Protein AF-C6LK19-F1 (afdb_monomer)

Structure (mmCIF, N/CA/C/O backbone):
data_AF-C6LK19-F1
#
_entry.id   AF-C6LK19-F1
#
loop_
_atom_site.group_PDB
_atom_site.id
_atom_site.type_symbol
_atom_site.label_atom_id
_atom_site.label_alt_id
_atom_site.label_comp_id
_atom_site.label_asym_id
_atom_site.label_entity_id
_atom_site.label_seq_id
_atom_site.pdbx_PDB_ins_code
_atom_site.Cartn_x
_atom_site.Cartn_y
_atom_site.Cartn_z
_atom_site.occupancy
_atom_site.B_iso_or_equiv
_atom_site.auth_seq_id
_atom_site.auth_comp_id
_atom_site.auth_asym_id
_atom_site.auth_atom_id
_atom_site.pdbx_PDB_model_num
ATOM 1 N N . MET A 1 1 ? 40.496 -0.569 -56.762 1.00 64.69 1 MET A N 1
ATOM 2 C CA . MET A 1 1 ? 39.045 -0.835 -56.583 1.00 64.69 1 MET A CA 1
ATOM 3 C C . MET A 1 1 ? 38.709 -1.714 -55.376 1.00 64.69 1 MET A C 1
ATOM 5 O O . MET A 1 1 ? 37.840 -1.331 -54.603 1.00 64.69 1 MET A O 1
ATOM 9 N N . LEU A 1 2 ? 39.386 -2.851 -55.163 1.00 70.31 2 LEU A N 1
ATOM 10 C CA . LEU A 1 2 ? 39.012 -3.836 -54.130 1.00 70.31 2 LEU A CA 1
ATOM 11 C C . LEU A 1 2 ? 38.970 -3.283 -52.685 1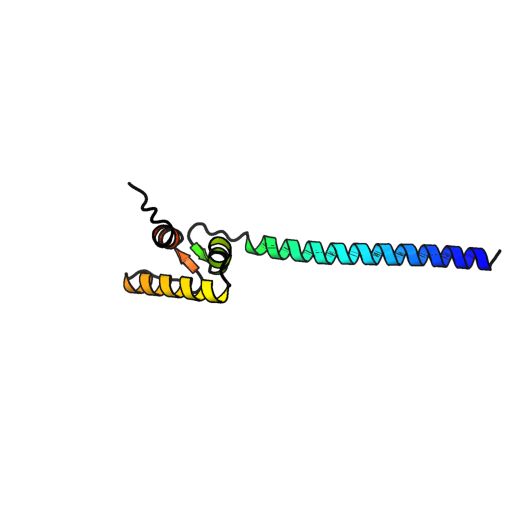.00 70.31 2 LEU A C 1
ATOM 13 O O . LEU A 1 2 ? 38.060 -3.608 -51.925 1.00 70.31 2 LEU A O 1
ATOM 17 N N . ASN A 1 3 ? 39.900 -2.394 -52.317 1.00 81.25 3 ASN A N 1
ATOM 18 C CA . ASN A 1 3 ? 39.927 -1.768 -50.984 1.00 81.25 3 ASN A CA 1
ATOM 19 C C . ASN A 1 3 ? 38.739 -0.827 -50.729 1.00 81.25 3 ASN A C 1
ATOM 21 O O . ASN A 1 3 ? 38.249 -0.744 -49.603 1.00 81.25 3 ASN A O 1
ATOM 25 N N . LEU A 1 4 ? 38.235 -0.160 -51.770 1.00 82.88 4 LEU A N 1
ATOM 26 C CA . LEU A 1 4 ? 37.087 0.739 -51.656 1.00 82.88 4 LEU A CA 1
ATOM 27 C C . LEU A 1 4 ? 35.793 -0.053 -51.423 1.00 82.88 4 LEU A C 1
ATOM 29 O O . LEU A 1 4 ? 35.015 0.286 -50.537 1.00 82.88 4 LEU A O 1
ATOM 33 N N . ILE A 1 5 ? 35.616 -1.162 -52.147 1.00 86.25 5 ILE A N 1
ATOM 34 C CA . ILE A 1 5 ? 34.472 -2.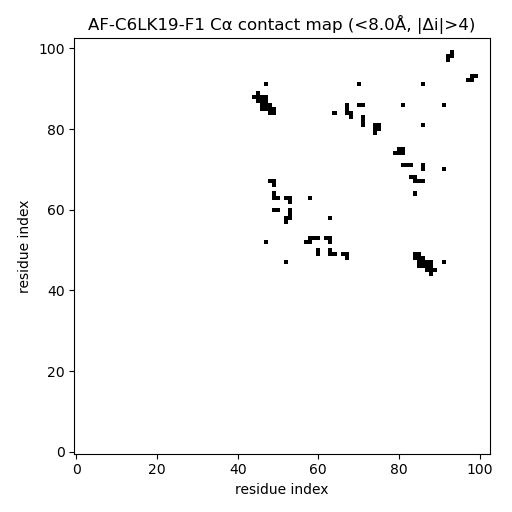073 -51.986 1.00 86.25 5 ILE A CA 1
ATOM 35 C C . ILE A 1 5 ? 34.457 -2.678 -50.574 1.00 86.25 5 ILE A C 1
ATOM 37 O O . ILE A 1 5 ? 33.419 -2.679 -49.911 1.00 86.25 5 ILE A O 1
ATOM 41 N N . LYS A 1 6 ? 35.616 -3.119 -50.062 1.00 88.06 6 LYS A N 1
ATOM 42 C CA . LYS A 1 6 ? 35.748 -3.608 -48.678 1.00 88.06 6 LYS A CA 1
ATOM 43 C C . LYS A 1 6 ? 35.361 -2.538 -47.650 1.00 88.06 6 LYS A C 1
ATOM 45 O O . LYS A 1 6 ? 34.623 -2.844 -46.715 1.00 88.06 6 LYS A O 1
ATOM 50 N N . LYS A 1 7 ? 35.789 -1.284 -47.846 1.00 86.19 7 LYS A N 1
ATOM 51 C CA . LYS A 1 7 ? 35.448 -0.154 -46.963 1.00 86.19 7 LYS A CA 1
ATOM 52 C C . LYS A 1 7 ? 33.946 0.153 -46.975 1.00 86.19 7 LYS A C 1
ATOM 54 O O . LYS A 1 7 ? 33.366 0.335 -45.911 1.00 86.19 7 LYS A O 1
ATOM 59 N N . ILE A 1 8 ? 33.305 0.130 -48.146 1.00 91.00 8 ILE A N 1
ATOM 60 C CA . ILE A 1 8 ? 31.850 0.319 -48.296 1.00 91.00 8 ILE A CA 1
ATOM 61 C C . ILE A 1 8 ? 31.066 -0.807 -47.608 1.00 91.00 8 ILE A C 1
ATOM 63 O O . ILE A 1 8 ? 30.059 -0.560 -46.947 1.00 91.00 8 ILE A O 1
ATOM 67 N N . ASN A 1 9 ? 31.518 -2.055 -47.727 1.00 88.81 9 ASN A N 1
ATOM 68 C CA . ASN A 1 9 ? 30.857 -3.177 -47.060 1.00 88.81 9 ASN A CA 1
ATOM 69 C C . ASN A 1 9 ? 31.013 -3.105 -45.534 1.00 88.81 9 ASN A C 1
ATOM 71 O O . ASN A 1 9 ? 30.065 -3.395 -44.803 1.00 88.81 9 ASN A O 1
ATOM 75 N N . LEU A 1 10 ? 32.172 -2.651 -45.049 1.00 91.38 10 LEU A N 1
ATOM 76 C CA . LEU A 1 10 ? 32.411 -2.443 -43.623 1.00 91.38 10 LEU A CA 1
ATOM 77 C C . LEU A 1 10 ? 31.516 -1.334 -43.049 1.00 91.38 10 LEU A C 1
ATOM 79 O O . LEU A 1 10 ? 30.923 -1.525 -41.988 1.00 91.38 10 LEU A O 1
ATOM 83 N N . THR A 1 11 ? 31.350 -0.211 -43.755 1.00 88.50 11 THR A 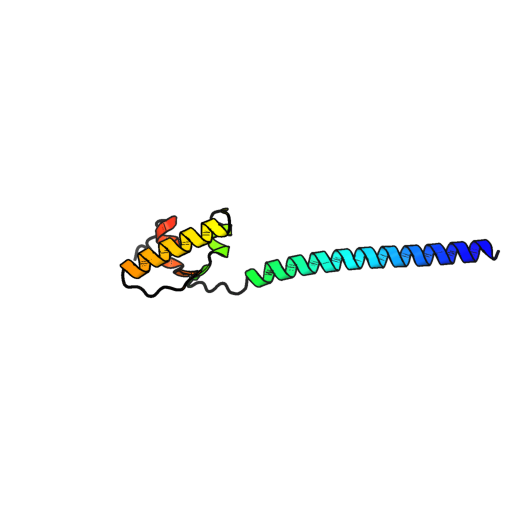N 1
ATOM 84 C CA . THR A 1 11 ? 30.474 0.884 -43.302 1.00 88.50 11 THR A CA 1
ATOM 85 C C . THR A 1 11 ? 28.999 0.492 -43.324 1.00 88.50 11 THR A C 1
ATOM 87 O O . THR A 1 11 ? 28.273 0.819 -42.387 1.00 88.50 11 THR A O 1
ATOM 90 N N . LYS A 1 12 ? 28.552 -0.282 -44.322 1.00 93.06 12 LYS A N 1
ATOM 91 C CA . LYS A 1 12 ? 27.196 -0.861 -44.347 1.00 93.06 12 LYS A CA 1
ATOM 92 C C . LYS A 1 12 ? 26.949 -1.791 -43.153 1.00 93.06 12 LYS A C 1
ATOM 94 O O . LYS A 1 12 ? 25.891 -1.719 -42.524 1.00 93.06 12 LYS A O 1
ATOM 99 N N . LYS A 1 13 ? 27.934 -2.626 -42.797 1.00 92.06 13 LYS A N 1
ATOM 100 C CA . LYS A 1 13 ? 27.859 -3.512 -41.625 1.00 92.06 13 LYS A CA 1
ATOM 101 C C . LYS A 1 13 ? 27.802 -2.712 -40.322 1.00 92.06 13 LYS A C 1
ATOM 103 O O . LYS A 1 13 ? 26.954 -2.995 -39.481 1.00 92.06 13 LYS A O 1
ATOM 108 N N . LEU A 1 14 ? 28.630 -1.674 -40.195 1.00 90.50 14 LEU A N 1
ATOM 109 C CA . LEU A 1 14 ? 28.628 -0.779 -39.037 1.00 90.50 14 LEU A CA 1
ATOM 110 C C . LEU A 1 14 ? 27.282 -0.059 -38.876 1.00 90.50 14 LEU A C 1
ATOM 112 O O . LEU A 1 14 ? 26.714 -0.064 -37.789 1.00 90.50 14 LEU A O 1
ATOM 116 N N . LEU A 1 15 ? 26.720 0.475 -39.963 1.00 92.69 15 LEU A N 1
ATOM 117 C CA . LEU A 1 15 ? 25.406 1.123 -39.951 1.00 92.69 15 LEU A CA 1
ATOM 118 C C . LEU A 1 15 ? 24.294 0.167 -39.494 1.00 92.69 15 LEU A C 1
ATOM 120 O O . LEU A 1 15 ? 23.391 0.562 -38.758 1.00 92.69 15 LEU A O 1
ATOM 124 N N . THR A 1 16 ? 24.369 -1.096 -39.915 1.00 89.69 16 THR A N 1
ATOM 125 C CA . THR A 1 16 ? 23.409 -2.138 -39.520 1.00 89.69 16 THR A CA 1
ATOM 126 C C . THR A 1 16 ? 23.514 -2.451 -38.028 1.00 89.69 16 THR A C 1
ATOM 128 O O . THR A 1 16 ? 22.497 -2.507 -37.340 1.00 89.69 16 THR A O 1
ATOM 131 N N . ILE A 1 17 ? 24.737 -2.571 -37.504 1.00 93.19 17 ILE A N 1
ATOM 132 C CA . ILE A 1 17 ? 24.994 -2.801 -36.075 1.00 93.19 17 ILE A CA 1
ATOM 133 C C . ILE A 1 17 ? 24.445 -1.643 -35.232 1.00 93.19 17 ILE A C 1
ATOM 135 O O . ILE A 1 17 ? 23.733 -1.880 -34.257 1.00 93.19 17 ILE A O 1
ATOM 139 N N . THR A 1 18 ? 24.687 -0.395 -35.637 1.00 91.38 18 THR A N 1
ATOM 140 C CA . THR A 1 18 ? 24.175 0.786 -34.924 1.00 91.38 18 THR A CA 1
ATOM 141 C C . THR A 1 18 ? 22.646 0.824 -34.899 1.00 91.38 18 THR A C 1
ATOM 143 O O . THR A 1 18 ? 22.056 1.136 -33.864 1.00 91.38 18 THR A O 1
ATOM 146 N N . LYS A 1 19 ? 21.987 0.445 -36.004 1.00 94.94 19 LYS A N 1
ATOM 147 C CA . LYS A 1 19 ? 20.521 0.310 -36.059 1.00 94.94 19 LYS A CA 1
ATOM 148 C C . LYS A 1 19 ? 20.004 -0.797 -35.134 1.00 94.94 19 LYS A C 1
ATOM 150 O O . LYS A 1 19 ? 18.993 -0.607 -34.470 1.00 94.94 19 LYS A O 1
ATOM 155 N N . MET A 1 20 ? 20.689 -1.937 -35.045 1.00 92.81 20 MET A N 1
ATOM 156 C CA . MET A 1 20 ? 20.306 -2.999 -34.105 1.00 92.81 20 MET A CA 1
ATOM 157 C C . MET A 1 20 ? 20.448 -2.553 -32.644 1.00 92.81 20 MET A C 1
ATOM 159 O O . MET A 1 20 ? 19.560 -2.814 -31.836 1.00 92.81 20 MET A O 1
AT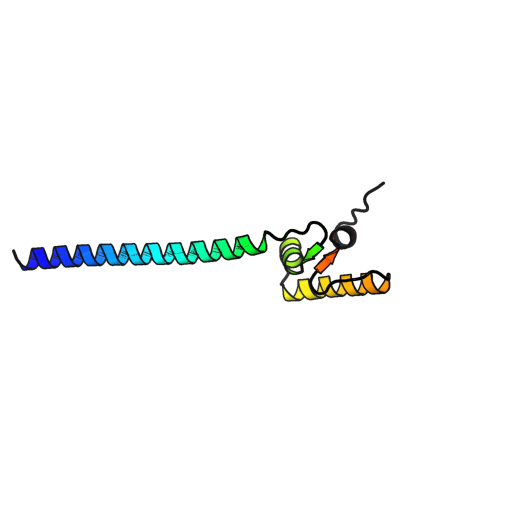OM 163 N N . LEU A 1 21 ? 21.522 -1.831 -32.311 1.00 91.50 21 LEU A N 1
ATOM 164 C CA . LEU A 1 21 ? 21.748 -1.272 -30.974 1.00 91.50 21 LEU A CA 1
ATOM 165 C C . LEU A 1 21 ? 20.653 -0.277 -30.562 1.00 91.50 21 LEU A C 1
ATOM 167 O O . LEU A 1 21 ? 20.182 -0.327 -29.423 1.00 91.50 21 LEU A O 1
ATOM 171 N N . SER A 1 22 ? 20.211 0.598 -31.473 1.00 90.75 22 SER A N 1
ATOM 172 C CA . SER A 1 22 ? 19.120 1.538 -31.183 1.00 90.75 22 SER A CA 1
ATOM 173 C C . SER A 1 22 ? 17.779 0.825 -30.988 1.00 90.75 22 SER A C 1
ATOM 175 O O . SER A 1 22 ? 17.051 1.151 -30.049 1.00 90.75 22 SER A O 1
ATOM 177 N N . ILE A 1 23 ? 17.483 -0.204 -31.791 1.00 91.44 23 ILE A N 1
ATOM 178 C CA . ILE A 1 23 ? 16.286 -1.044 -31.630 1.00 91.44 23 ILE A CA 1
ATOM 179 C C . ILE A 1 23 ? 16.290 -1.739 -30.263 1.00 91.44 23 ILE A C 1
ATOM 181 O O . ILE A 1 23 ? 15.286 -1.690 -29.552 1.00 91.44 23 ILE A O 1
ATOM 185 N N . LEU A 1 24 ? 17.420 -2.320 -29.851 1.00 88.31 24 LEU A N 1
ATOM 186 C CA . LEU A 1 24 ? 17.541 -3.003 -28.560 1.00 88.31 24 LEU A CA 1
ATOM 187 C C . LEU A 1 24 ? 17.307 -2.038 -27.381 1.00 88.31 24 LEU A C 1
ATOM 189 O O . LEU A 1 24 ? 16.618 -2.366 -26.411 1.00 88.31 24 LEU A O 1
ATOM 193 N N . LYS A 1 25 ? 17.819 -0.803 -27.492 1.00 88.62 25 LYS A N 1
ATOM 194 C CA . LYS A 1 25 ? 17.574 0.272 -26.518 1.00 88.62 25 LYS A CA 1
ATOM 195 C C . LYS A 1 25 ? 16.077 0.588 -26.410 1.00 88.62 25 LYS A C 1
ATOM 197 O O . LYS A 1 25 ? 15.546 0.613 -25.300 1.00 88.62 25 LYS A O 1
ATOM 202 N N . ILE A 1 26 ? 15.383 0.763 -27.538 1.00 84.19 26 ILE A N 1
ATOM 203 C CA . ILE A 1 26 ? 13.934 1.031 -27.583 1.00 84.19 26 ILE A CA 1
ATOM 204 C C . ILE A 1 26 ? 13.137 -0.139 -26.983 1.00 84.19 26 ILE A C 1
ATOM 206 O O . ILE A 1 26 ? 12.210 0.078 -26.200 1.00 84.19 26 ILE A O 1
ATOM 210 N N . GLN A 1 27 ? 13.525 -1.384 -27.264 1.00 81.06 27 GLN A N 1
ATOM 211 C CA . GLN A 1 27 ? 12.894 -2.575 -26.683 1.00 81.06 27 GLN A CA 1
ATOM 212 C C . GLN A 1 27 ? 13.015 -2.608 -25.148 1.00 81.06 27 GLN A C 1
ATOM 214 O O . GLN A 1 27 ? 12.033 -2.866 -24.453 1.00 81.06 27 GLN A O 1
ATOM 219 N N . SER A 1 28 ? 14.182 -2.267 -24.589 1.00 79.31 28 SER A N 1
ATOM 220 C CA . SER A 1 28 ? 14.352 -2.181 -23.128 1.00 79.31 28 SER A CA 1
ATOM 221 C C . SER A 1 28 ? 13.470 -1.105 -22.475 1.00 79.31 28 SER A C 1
ATOM 223 O O . SER A 1 28 ? 12.881 -1.333 -21.416 1.00 79.31 28 SER A O 1
ATOM 225 N N . LEU A 1 29 ? 13.322 0.052 -23.129 1.00 77.44 29 LEU A N 1
ATOM 226 C CA . LEU A 1 29 ? 12.513 1.171 -22.641 1.00 77.44 29 LEU A CA 1
ATOM 227 C C . LEU A 1 29 ? 11.015 0.851 -22.696 1.00 77.44 29 LEU A C 1
ATOM 229 O O . LEU A 1 29 ? 10.287 1.109 -21.738 1.00 77.44 29 LEU A O 1
ATOM 233 N N . THR A 1 30 ? 10.556 0.234 -23.786 1.00 73.38 30 THR A N 1
ATOM 234 C CA . THR A 1 30 ? 9.153 -0.186 -23.934 1.00 73.38 30 THR A CA 1
ATOM 235 C C . THR A 1 30 ? 8.766 -1.276 -22.932 1.00 73.38 30 THR A C 1
ATOM 237 O O . THR A 1 30 ? 7.680 -1.205 -22.355 1.00 73.38 30 THR A O 1
ATOM 240 N N . LYS A 1 31 ? 9.665 -2.224 -22.628 1.00 75.69 31 LYS A N 1
ATOM 241 C CA . LYS A 1 31 ? 9.467 -3.218 -21.556 1.00 75.69 31 LYS A CA 1
ATOM 242 C C . LYS A 1 31 ? 9.307 -2.557 -20.179 1.00 75.69 31 LYS A C 1
ATOM 244 O O . LYS A 1 31 ? 8.405 -2.917 -19.430 1.00 75.69 31 LYS A O 1
ATOM 249 N N . LYS A 1 32 ? 10.113 -1.533 -19.872 1.00 71.25 32 LYS A N 1
ATOM 250 C CA . LYS A 1 32 ? 10.009 -0.756 -18.621 1.00 71.25 32 LYS A CA 1
ATOM 251 C C . LYS A 1 32 ? 8.666 -0.021 -18.491 1.00 71.25 32 LYS A C 1
ATOM 253 O O . LYS A 1 32 ? 8.122 0.061 -17.394 1.00 71.25 32 LYS A O 1
ATOM 258 N N . LEU A 1 33 ? 8.118 0.483 -19.600 1.00 64.19 33 LEU A N 1
ATOM 259 C CA . LEU A 1 33 ? 6.800 1.130 -19.632 1.00 64.19 33 LEU A CA 1
ATOM 260 C C . LEU A 1 33 ? 5.636 0.137 -19.490 1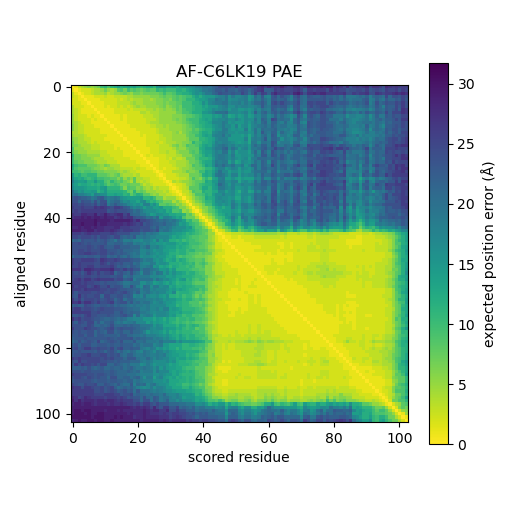.00 64.19 33 LEU A C 1
ATOM 262 O O . LEU A 1 33 ? 4.650 0.476 -18.840 1.00 64.19 33 LEU A O 1
ATOM 266 N N . LYS A 1 34 ? 5.738 -1.075 -20.056 1.00 60.50 34 LYS A N 1
ATOM 267 C CA . LYS A 1 34 ? 4.726 -2.134 -19.873 1.00 60.50 34 LYS A CA 1
ATOM 268 C C . LYS A 1 34 ? 4.614 -2.574 -18.415 1.00 60.50 34 LYS A C 1
ATOM 270 O O . LYS A 1 34 ? 3.508 -2.582 -17.894 1.00 60.50 34 LYS A O 1
ATOM 275 N N . ASN A 1 35 ? 5.740 -2.797 -17.737 1.00 55.94 35 ASN A N 1
ATOM 276 C CA . ASN A 1 35 ? 5.734 -3.147 -16.313 1.00 55.94 35 ASN A CA 1
ATOM 277 C C . ASN A 1 35 ? 5.082 -2.047 -15.452 1.00 55.94 35 ASN A C 1
ATOM 279 O O . ASN A 1 35 ? 4.342 -2.353 -14.532 1.00 55.94 35 ASN A O 1
ATOM 283 N N . L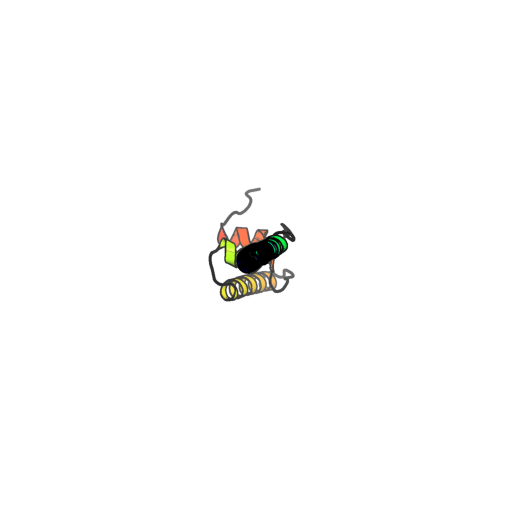YS A 1 36 ? 5.277 -0.763 -15.798 1.00 53.91 36 LYS A N 1
ATOM 284 C CA . LYS A 1 36 ? 4.602 0.356 -15.114 1.00 53.91 36 LYS A CA 1
ATOM 285 C C . LYS A 1 36 ? 3.089 0.405 -15.379 1.00 53.91 36 LYS A C 1
ATOM 287 O O . LYS A 1 36 ? 2.366 0.977 -14.576 1.00 53.91 36 LYS A O 1
ATOM 292 N N . LYS A 1 37 ? 2.611 -0.136 -16.508 1.00 50.31 37 LYS A N 1
ATOM 293 C CA . LYS A 1 37 ? 1.180 -0.202 -16.847 1.00 50.31 37 LYS A CA 1
ATOM 294 C C . LYS A 1 37 ? 0.478 -1.409 -16.222 1.00 50.31 37 LYS A C 1
ATOM 296 O O . LYS A 1 37 ? -0.693 -1.279 -15.909 1.00 50.31 37 LYS A O 1
ATOM 301 N N . GLU A 1 38 ? 1.139 -2.547 -16.019 1.00 49.56 38 GLU A N 1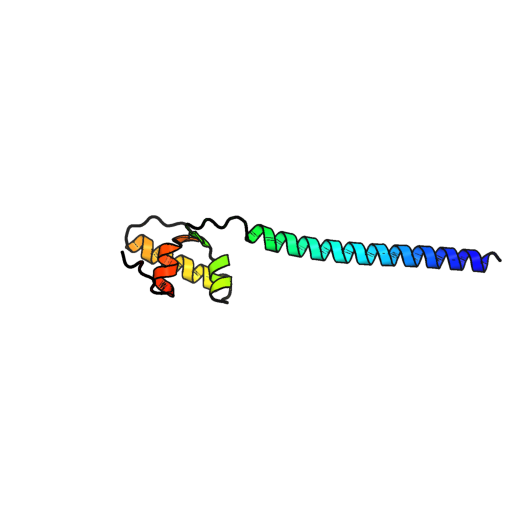
ATOM 302 C CA . GLU A 1 38 ? 0.496 -3.717 -15.389 1.00 49.56 38 GLU A CA 1
ATOM 303 C C . GLU A 1 38 ? 0.118 -3.460 -13.920 1.00 49.56 38 GLU A C 1
ATOM 305 O O . GLU A 1 38 ? -0.971 -3.847 -13.504 1.00 49.56 38 GLU A O 1
ATOM 310 N N . ASP A 1 39 ? 0.915 -2.670 -13.190 1.00 49.03 39 ASP A N 1
ATOM 311 C CA . ASP A 1 39 ? 0.586 -2.210 -11.829 1.00 49.03 39 ASP A CA 1
ATOM 312 C C . ASP A 1 39 ? -0.692 -1.333 -11.766 1.00 49.03 39 ASP A C 1
ATOM 314 O O . ASP A 1 39 ? -1.245 -1.114 -10.692 1.00 49.03 39 ASP A O 1
ATOM 318 N N . VAL A 1 40 ? -1.170 -0.813 -12.907 1.00 53.47 40 VAL A N 1
ATOM 319 C CA . VAL A 1 40 ? -2.303 0.131 -13.003 1.00 53.47 40 VAL A CA 1
ATOM 320 C C . VAL A 1 40 ? -3.658 -0.579 -13.176 1.00 53.47 40 VAL A C 1
ATOM 322 O O . VAL A 1 40 ? -4.693 0.039 -12.935 1.00 53.47 40 VAL A O 1
ATOM 325 N N . TYR A 1 41 ? -3.693 -1.860 -13.573 1.00 44.53 41 TYR A N 1
ATOM 326 C CA . TYR A 1 41 ? -4.914 -2.516 -14.089 1.00 44.53 41 TYR A CA 1
ATOM 327 C C . TYR A 1 41 ? -5.613 -3.526 -13.164 1.00 44.53 41 TYR A C 1
ATOM 329 O O . TYR A 1 41 ? -6.493 -4.257 -13.608 1.00 44.53 41 TYR A O 1
ATOM 337 N N . LEU A 1 42 ? -5.336 -3.502 -11.863 1.00 52.47 42 LEU A N 1
ATOM 338 C CA . LEU A 1 42 ? -6.234 -4.078 -10.852 1.00 52.47 42 LEU A CA 1
ATOM 339 C C . LEU A 1 42 ? -6.646 -2.997 -9.850 1.00 52.47 42 LEU A C 1
ATOM 341 O O . LEU A 1 42 ? -6.568 -3.195 -8.639 1.00 52.47 42 LEU A O 1
ATOM 345 N N . LYS A 1 43 ? -7.094 -1.844 -10.367 1.00 55.38 43 LYS A N 1
ATOM 346 C CA . LYS A 1 43 ? -7.881 -0.885 -9.586 1.00 55.38 43 LYS A CA 1
ATOM 347 C C . LYS A 1 43 ? -9.203 -1.547 -9.205 1.00 55.38 43 LYS A C 1
ATOM 349 O O . LYS A 1 43 ? -10.216 -1.397 -9.875 1.00 55.38 43 LYS A O 1
ATOM 354 N N . ASN A 1 44 ? -9.170 -2.350 -8.149 1.00 61.50 44 ASN A N 1
ATOM 355 C CA . ASN A 1 44 ? -10.371 -2.665 -7.403 1.00 61.50 44 ASN A CA 1
ATOM 356 C C . ASN A 1 44 ? -10.730 -1.389 -6.652 1.00 61.50 44 ASN A C 1
ATOM 358 O O . ASN A 1 44 ? -10.100 -1.093 -5.642 1.00 61.50 44 ASN A O 1
ATOM 362 N N . ASP A 1 45 ? -11.734 -0.649 -7.120 1.00 73.31 45 ASP A N 1
ATOM 363 C CA . ASP A 1 45 ? -12.175 0.593 -6.469 1.00 73.31 45 ASP A CA 1
ATOM 364 C C . ASP A 1 45 ? -12.528 0.388 -4.985 1.00 73.31 45 ASP A C 1
ATOM 366 O O . ASP A 1 45 ? -12.468 1.317 -4.190 1.00 73.31 45 ASP A O 1
ATOM 370 N N . LEU A 1 46 ? -12.807 -0.850 -4.574 1.00 86.38 46 LEU A N 1
ATOM 371 C CA . LEU A 1 46 ? -13.093 -1.215 -3.188 1.00 86.38 46 LEU A CA 1
ATOM 372 C C . LEU A 1 46 ? -11.883 -1.119 -2.245 1.00 86.38 46 LEU A C 1
ATOM 374 O O . LEU A 1 46 ? -12.064 -0.882 -1.050 1.00 86.38 46 LEU A O 1
ATOM 378 N N . PHE A 1 47 ? -10.660 -1.319 -2.742 1.00 90.31 47 PHE A N 1
ATOM 379 C CA . PHE A 1 47 ? -9.464 -1.407 -1.906 1.00 90.31 47 PHE A CA 1
ATOM 380 C C . PHE A 1 47 ? -8.350 -0.490 -2.407 1.00 90.31 47 PHE A C 1
ATOM 382 O O . PHE A 1 47 ? -8.226 -0.212 -3.596 1.00 90.31 47 PHE A O 1
ATOM 389 N N . VAL A 1 48 ? -7.509 -0.054 -1.476 1.00 91.62 48 VAL A N 1
ATOM 390 C CA . VAL A 1 48 ? -6.279 0.687 -1.753 1.00 91.62 48 VAL A CA 1
ATOM 391 C C . VAL A 1 48 ? -5.108 -0.174 -1.307 1.00 91.62 48 VAL A C 1
ATOM 393 O O . VAL A 1 48 ? -5.070 -0.682 -0.183 1.00 91.62 48 VAL A O 1
ATOM 396 N N . THR A 1 49 ? -4.153 -0.377 -2.204 1.00 93.00 49 THR A N 1
ATOM 397 C CA . THR A 1 49 ? -2.928 -1.130 -1.933 1.00 93.00 49 THR A CA 1
ATOM 398 C C . THR A 1 49 ? -1.851 -0.240 -1.319 1.00 93.00 49 THR A C 1
ATOM 400 O O . THR A 1 49 ? -1.803 0.963 -1.566 1.00 93.00 49 THR A O 1
ATOM 403 N N . ALA A 1 50 ? -0.896 -0.827 -0.591 1.00 91.50 50 ALA A N 1
ATOM 404 C CA . ALA A 1 50 ? 0.269 -0.078 -0.101 1.00 91.50 50 ALA A CA 1
ATOM 405 C C . ALA A 1 50 ? 1.080 0.596 -1.233 1.00 91.50 50 ALA A C 1
ATOM 407 O O . ALA A 1 50 ? 1.755 1.597 -1.005 1.00 91.50 50 ALA A O 1
ATOM 408 N N . GLY A 1 51 ? 1.024 0.060 -2.459 1.00 91.00 51 GLY A N 1
ATOM 409 C CA . GLY A 1 51 ? 1.648 0.675 -3.631 1.00 91.00 51 GLY A CA 1
ATOM 410 C C . GLY A 1 51 ? 0.964 1.975 -4.054 1.00 91.00 51 GLY A C 1
ATOM 411 O O . GLY A 1 51 ? 1.661 2.947 -4.335 1.00 91.00 51 GLY A O 1
ATOM 412 N N . GLU A 1 52 ? -0.369 1.997 -4.054 1.00 90.00 52 GLU A N 1
ATOM 413 C CA . GLU A 1 52 ? -1.166 3.203 -4.305 1.00 90.00 52 GLU A CA 1
ATOM 414 C C . GLU A 1 52 ? -0.969 4.224 -3.184 1.00 90.00 52 GLU A C 1
ATOM 416 O O . GLU A 1 52 ? -0.595 5.351 -3.476 1.00 90.00 52 GLU A O 1
ATOM 421 N N . VAL A 1 53 ? -1.041 3.810 -1.911 1.00 90.81 53 VAL A N 1
ATOM 422 C CA . VAL A 1 53 ? -0.770 4.698 -0.760 1.00 90.81 53 VAL A CA 1
ATOM 423 C C . VAL A 1 53 ? 0.610 5.359 -0.867 1.00 90.81 53 VAL A C 1
ATOM 425 O O . VAL A 1 53 ? 0.760 6.547 -0.593 1.00 90.81 53 VAL A O 1
ATOM 428 N N . ALA A 1 54 ? 1.638 4.611 -1.283 1.00 93.00 54 ALA A N 1
ATOM 429 C CA . ALA A 1 54 ? 2.978 5.164 -1.474 1.00 93.00 54 ALA A CA 1
ATOM 430 C C . ALA A 1 54 ? 3.019 6.245 -2.564 1.00 93.00 54 ALA A C 1
ATOM 432 O O . ALA A 1 54 ? 3.731 7.237 -2.417 1.00 93.00 54 ALA A O 1
ATOM 433 N N . GLN A 1 55 ? 2.279 6.044 -3.657 1.00 90.31 55 GLN A N 1
ATOM 434 C CA . GLN A 1 55 ? 2.196 7.008 -4.753 1.00 90.31 55 GLN A CA 1
ATOM 435 C C . GLN A 1 55 ? 1.377 8.236 -4.352 1.00 90.31 55 GLN A C 1
ATOM 437 O O . GLN A 1 55 ? 1.859 9.350 -4.536 1.00 90.31 55 GLN A O 1
ATOM 442 N N . ASP A 1 56 ? 0.201 8.028 -3.760 1.00 89.25 56 ASP A N 1
ATOM 443 C CA . ASP A 1 56 ? -0.741 9.080 -3.374 1.00 89.25 56 ASP A CA 1
ATOM 444 C C . ASP A 1 56 ? -0.153 10.005 -2.302 1.00 89.25 56 ASP A C 1
ATOM 446 O O . ASP A 1 56 ? -0.282 11.224 -2.391 1.00 89.25 56 ASP A O 1
ATOM 450 N N . LEU A 1 57 ? 0.545 9.438 -1.310 1.00 89.81 57 LEU A N 1
ATOM 451 C CA . LEU A 1 57 ? 1.163 10.202 -0.221 1.00 89.81 57 LEU A CA 1
ATOM 452 C C . LEU A 1 57 ? 2.615 10.618 -0.513 1.00 89.81 57 LEU A C 1
ATOM 454 O O . LEU A 1 57 ? 3.226 11.315 0.296 1.00 89.81 57 LEU A O 1
ATOM 458 N N . GLY A 1 58 ? 3.205 10.174 -1.629 1.00 91.38 58 GLY A N 1
ATOM 459 C CA . GLY A 1 58 ? 4.605 10.461 -1.969 1.00 91.38 58 GLY A CA 1
ATOM 460 C C . GLY A 1 58 ? 5.626 9.868 -0.986 1.00 91.38 58 GLY A C 1
ATOM 461 O O . GLY A 1 58 ? 6.718 10.411 -0.819 1.00 91.38 58 GLY A O 1
ATOM 462 N N . VAL A 1 59 ? 5.286 8.762 -0.319 1.00 93.62 59 VAL A N 1
ATOM 463 C CA . VAL A 1 59 ? 6.119 8.119 0.710 1.00 93.62 59 VAL A CA 1
ATOM 464 C C . VAL A 1 59 ? 6.819 6.862 0.192 1.00 93.62 59 VAL A C 1
ATOM 466 O O . VAL A 1 59 ? 6.474 6.282 -0.837 1.00 93.62 59 VAL A O 1
ATOM 469 N N . SER A 1 60 ? 7.825 6.391 0.932 1.00 96.00 60 SER A N 1
ATOM 470 C CA . SER A 1 60 ? 8.496 5.131 0.598 1.00 96.00 60 SER A CA 1
ATOM 471 C C . SER A 1 60 ? 7.542 3.928 0.695 1.00 96.00 60 SER A C 1
ATOM 473 O O . SER A 1 60 ? 6.678 3.874 1.573 1.00 96.00 60 SER A O 1
ATOM 475 N N . LYS A 1 61 ? 7.748 2.905 -0.153 1.00 92.75 61 LYS A N 1
ATOM 476 C CA . LYS A 1 61 ? 6.959 1.657 -0.108 1.00 92.75 61 LYS A CA 1
ATOM 477 C C . LYS A 1 61 ? 6.937 1.005 1.286 1.00 92.75 61 LYS A C 1
ATOM 479 O O . LYS A 1 61 ? 5.848 0.649 1.730 1.00 92.75 61 LYS A O 1
ATOM 484 N N . PRO A 1 62 ? 8.068 0.864 2.015 1.00 96.31 62 PRO A N 1
ATOM 485 C CA . PRO A 1 62 ? 8.046 0.283 3.358 1.00 96.31 62 PRO A CA 1
ATOM 486 C C . PRO A 1 62 ? 7.190 1.083 4.342 1.00 96.31 62 PRO A C 1
ATOM 488 O O . PRO A 1 62 ? 6.539 0.497 5.201 1.00 96.31 62 PRO A O 1
ATOM 491 N N . PHE A 1 63 ? 7.172 2.412 4.214 1.00 96.19 63 PHE A N 1
ATOM 492 C CA . PHE A 1 63 ? 6.346 3.260 5.066 1.00 96.19 63 PHE A CA 1
ATOM 493 C C . PHE A 1 63 ? 4.857 3.104 4.747 1.00 96.19 63 PHE A C 1
ATOM 495 O O . PHE A 1 63 ? 4.057 2.931 5.660 1.00 96.19 63 PHE A O 1
ATOM 502 N N . ALA A 1 64 ? 4.490 3.038 3.467 1.00 95.56 64 ALA A N 1
ATOM 503 C CA . ALA A 1 64 ? 3.112 2.767 3.068 1.00 95.56 64 ALA A CA 1
ATOM 504 C C . ALA A 1 64 ? 2.598 1.407 3.578 1.00 95.56 64 ALA A C 1
ATOM 506 O O . ALA A 1 64 ? 1.463 1.312 4.034 1.00 95.56 64 ALA A O 1
ATOM 507 N N . TYR A 1 65 ? 3.441 0.366 3.592 1.00 96.19 65 TYR A N 1
ATOM 508 C CA . TYR A 1 65 ? 3.084 -0.922 4.202 1.00 96.19 65 TYR A CA 1
ATOM 509 C C . TYR A 1 65 ? 2.813 -0.819 5.708 1.00 96.19 65 TYR A C 1
ATOM 511 O O . TYR A 1 65 ? 1.905 -1.488 6.200 1.00 96.19 65 TYR A O 1
ATOM 519 N N . LYS A 1 66 ? 3.563 0.020 6.437 1.00 96.25 66 LYS A N 1
ATOM 520 C CA . LYS A 1 66 ? 3.301 0.279 7.863 1.00 96.25 66 LYS A CA 1
ATOM 521 C C . LYS A 1 66 ? 1.948 0.958 8.061 1.00 96.25 66 LYS A C 1
ATOM 523 O O . LYS A 1 66 ? 1.177 0.497 8.891 1.00 96.25 66 LYS A O 1
ATOM 528 N N . LEU A 1 67 ? 1.638 1.977 7.258 1.00 95.12 67 LEU A N 1
ATOM 529 C CA . LEU A 1 67 ? 0.354 2.682 7.324 1.00 95.12 67 LEU A CA 1
ATOM 530 C C . LEU A 1 67 ? -0.826 1.747 7.035 1.00 95.12 67 LEU A C 1
ATOM 532 O O . LEU A 1 67 ? -1.794 1.722 7.787 1.00 95.12 67 LEU A O 1
ATOM 536 N N . VAL A 1 68 ? -0.736 0.936 5.976 1.00 95.19 68 VAL A N 1
ATOM 537 C CA . VAL A 1 68 ? -1.790 -0.035 5.636 1.00 95.19 68 VAL A CA 1
ATOM 538 C C . VAL A 1 68 ? -1.991 -1.060 6.746 1.00 95.19 68 VAL A C 1
ATOM 540 O O . VAL A 1 68 ? -3.128 -1.396 7.066 1.00 95.19 68 VAL A O 1
ATOM 543 N N . ARG A 1 69 ? -0.905 -1.530 7.364 1.00 96.38 69 ARG A N 1
ATOM 544 C CA . ARG A 1 69 ? -0.987 -2.434 8.511 1.00 96.38 69 ARG A CA 1
ATOM 545 C C . ARG A 1 69 ? -1.701 -1.784 9.697 1.00 96.38 69 ARG A C 1
ATOM 547 O O . ARG A 1 69 ? -2.620 -2.395 10.220 1.00 96.38 69 ARG A O 1
ATOM 554 N N . GLN A 1 70 ? -1.334 -0.556 10.058 1.00 95.94 70 GLN A N 1
ATOM 555 C CA . GLN A 1 70 ? -1.982 0.177 11.150 1.00 95.94 70 GLN A CA 1
ATOM 556 C C . GLN A 1 70 ? -3.481 0.374 10.897 1.00 95.94 70 GLN A C 1
ATOM 558 O O . GLN A 1 70 ? -4.291 0.150 11.785 1.00 95.94 70 GLN A O 1
ATOM 563 N N . MET A 1 71 ? -3.875 0.732 9.670 1.00 95.12 71 MET A N 1
ATOM 564 C CA . MET A 1 71 ? -5.295 0.876 9.332 1.00 95.12 71 MET A CA 1
ATOM 565 C C . MET A 1 71 ? -6.063 -0.447 9.415 1.00 95.12 71 MET A C 1
ATOM 567 O O . MET A 1 71 ? -7.228 -0.445 9.800 1.00 95.12 71 MET A O 1
ATOM 571 N N . ASN A 1 72 ? -5.436 -1.568 9.056 1.00 95.94 72 ASN A N 1
ATOM 572 C CA . ASN A 1 72 ? -6.049 -2.880 9.235 1.00 95.94 72 ASN A CA 1
ATOM 573 C C . ASN A 1 72 ? -6.163 -3.251 10.721 1.00 95.94 72 ASN A C 1
ATOM 575 O O . ASN A 1 72 ? -7.221 -3.704 11.131 1.00 95.94 72 ASN A O 1
ATOM 579 N N . GLU A 1 73 ? -5.148 -2.983 11.542 1.00 96.69 73 GLU A N 1
ATOM 580 C CA . GLU A 1 73 ? -5.226 -3.188 12.998 1.00 96.69 73 GLU A CA 1
ATOM 581 C C . GLU A 1 73 ? -6.407 -2.391 13.603 1.00 96.69 73 GLU A C 1
ATOM 583 O O . GLU A 1 73 ? -7.236 -2.955 14.311 1.00 96.69 73 GLU A O 1
ATOM 588 N N . GLU A 1 74 ? -6.597 -1.126 13.207 1.00 95.12 74 GLU A N 1
ATOM 589 C CA . GLU A 1 74 ? -7.756 -0.318 13.631 1.00 95.12 74 GLU A CA 1
ATOM 590 C C . GLU A 1 74 ? -9.113 -0.873 13.150 1.00 95.12 74 GLU A C 1
ATOM 592 O O . GLU A 1 74 ? -10.138 -0.710 13.815 1.00 95.12 74 GLU A O 1
ATOM 597 N N . LEU A 1 75 ? -9.158 -1.474 11.958 1.00 95.00 75 LEU A N 1
ATOM 598 C CA . LEU A 1 75 ? -10.371 -2.086 11.413 1.00 95.00 75 LEU A CA 1
ATOM 599 C C . LEU A 1 75 ? -10.696 -3.410 12.116 1.00 95.00 75 LEU A C 1
ATOM 601 O O . LEU A 1 75 ? -11.868 -3.670 12.388 1.00 95.00 75 LEU A O 1
ATOM 605 N N . GLU A 1 76 ? -9.683 -4.205 12.453 1.00 95.62 76 GLU A N 1
ATOM 606 C CA . GLU A 1 76 ? -9.816 -5.431 13.250 1.00 95.62 76 GLU A CA 1
ATOM 607 C C . GLU A 1 76 ? -10.333 -5.121 14.656 1.00 95.62 76 GLU A C 1
ATOM 609 O O . GLU A 1 76 ? -11.266 -5.774 15.121 1.00 95.62 76 GLU A O 1
ATOM 614 N N . GLU A 1 77 ? -9.813 -4.071 15.299 1.00 96.50 77 GLU A N 1
ATOM 615 C CA . GLU A 1 77 ? -10.297 -3.593 16.603 1.00 96.50 77 GLU A CA 1
ATOM 616 C C . GLU A 1 77 ? -11.775 -3.174 16.564 1.00 96.50 77 GLU A C 1
ATOM 618 O O . GLU A 1 77 ? -12.510 -3.363 17.532 1.00 96.50 77 GLU A O 1
ATOM 623 N N . LYS A 1 78 ? -12.241 -2.651 15.424 1.00 94.62 78 LYS A N 1
ATOM 624 C CA . LYS A 1 78 ? -13.656 -2.320 15.182 1.00 94.62 78 LYS A CA 1
ATOM 625 C C . LYS A 1 78 ? -14.518 -3.536 14.816 1.00 94.62 78 LYS A C 1
ATOM 627 O O . LYS A 1 78 ? -15.724 -3.382 14.637 1.00 94.62 78 LYS A O 1
ATOM 632 N N . GLY A 1 79 ? -13.926 -4.725 14.698 1.00 96.19 79 GLY A N 1
ATOM 633 C CA . GLY A 1 79 ? -14.614 -5.972 14.358 1.00 96.19 79 GLY A CA 1
ATOM 634 C C . GLY A 1 79 ? -14.792 -6.220 12.857 1.00 96.19 79 GLY A C 1
ATOM 635 O O . GLY A 1 79 ? -15.587 -7.079 12.475 1.00 96.19 79 GLY A O 1
ATOM 636 N N . PHE A 1 80 ? -14.084 -5.490 11.991 1.00 95.00 80 PHE A N 1
ATOM 637 C CA . PHE A 1 80 ? -14.095 -5.743 10.550 1.00 95.00 80 PHE A CA 1
ATOM 638 C C . PHE A 1 80 ? -13.075 -6.812 10.154 1.00 95.00 80 PHE A C 1
ATOM 640 O O . PHE A 1 80 ? -12.032 -6.984 10.780 1.00 95.00 80 PHE A O 1
ATOM 647 N N . ILE A 1 81 ? -13.357 -7.495 9.044 1.00 94.12 81 ILE A N 1
ATOM 648 C CA . ILE A 1 81 ? -12.396 -8.390 8.397 1.00 94.12 81 ILE A CA 1
ATOM 649 C C . ILE A 1 81 ? -11.451 -7.554 7.531 1.00 94.12 81 ILE A C 1
ATOM 651 O O . ILE A 1 81 ? -11.893 -6.729 6.727 1.00 94.12 81 ILE A O 1
ATOM 655 N N . THR A 1 82 ? -10.154 -7.808 7.657 1.00 94.69 82 THR A N 1
ATOM 656 C CA . THR A 1 82 ? -9.089 -7.096 6.945 1.00 94.69 82 THR A CA 1
ATOM 657 C C . THR A 1 82 ? -8.301 -8.030 6.037 1.00 94.69 82 THR A C 1
ATOM 659 O O . THR A 1 82 ? -8.385 -9.257 6.118 1.00 94.69 82 THR A O 1
ATOM 662 N N . ILE A 1 83 ? -7.539 -7.445 5.112 1.00 92.75 83 ILE A N 1
ATOM 663 C CA . ILE A 1 83 ? -6.701 -8.196 4.177 1.00 92.75 83 ILE A CA 1
ATOM 664 C C . ILE A 1 83 ? -5.304 -7.593 4.199 1.00 92.75 83 ILE A C 1
ATOM 666 O O . ILE A 1 83 ? -5.120 -6.423 3.877 1.00 92.75 83 ILE A O 1
ATOM 670 N N . ALA A 1 84 ? -4.290 -8.397 4.514 1.00 91.62 84 ALA A N 1
ATOM 671 C CA . ALA A 1 84 ? -2.912 -7.921 4.537 1.00 91.62 84 ALA A CA 1
ATOM 672 C C . ALA A 1 84 ? -2.497 -7.264 3.201 1.00 91.62 84 ALA A C 1
ATOM 674 O O . ALA A 1 84 ? -2.781 -7.767 2.110 1.00 91.62 84 ALA A O 1
ATOM 675 N N . GLY A 1 85 ? -1.811 -6.120 3.296 1.00 90.06 85 GLY A N 1
ATOM 676 C CA . GLY A 1 85 ? -1.276 -5.378 2.147 1.00 90.06 85 GLY A CA 1
ATOM 677 C C . GLY A 1 85 ? -2.272 -4.472 1.410 1.00 90.06 85 GLY A C 1
ATOM 678 O O . GLY A 1 85 ? -1.852 -3.730 0.517 1.00 90.06 85 GLY A O 1
ATOM 679 N N . ARG A 1 86 ? -3.555 -4.480 1.793 1.00 92.50 86 ARG A N 1
ATOM 680 C CA . ARG A 1 86 ? -4.584 -3.568 1.273 1.00 92.50 86 ARG A CA 1
ATOM 681 C C 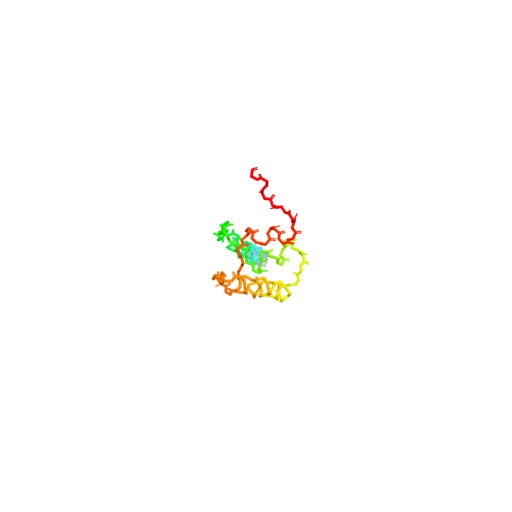. ARG A 1 86 ? -5.534 -3.108 2.383 1.00 92.50 86 ARG A C 1
ATOM 683 O O . ARG A 1 86 ? -5.665 -3.785 3.392 1.00 92.50 86 ARG A O 1
ATOM 690 N N . VAL A 1 87 ? -6.208 -1.984 2.183 1.00 94.19 87 VAL A N 1
ATOM 691 C CA . VAL A 1 87 ? -7.218 -1.434 3.104 1.00 94.19 87 VAL A CA 1
ATOM 692 C C . VAL A 1 87 ? -8.467 -1.045 2.31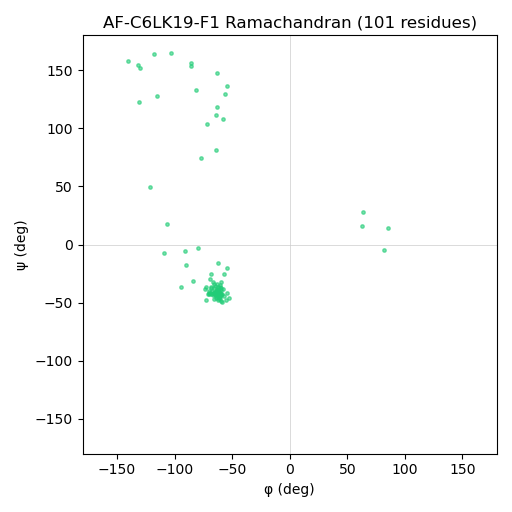6 1.00 94.19 87 VAL A C 1
ATOM 694 O O . VAL A 1 87 ? -8.373 -0.779 1.118 1.00 94.19 87 VAL A O 1
ATOM 697 N N . SER A 1 88 ? -9.641 -1.031 2.952 1.00 92.62 88 SER A N 1
ATOM 698 C CA . SER A 1 88 ? -10.864 -0.504 2.329 1.00 92.62 88 SER A CA 1
ATOM 699 C C . SER A 1 88 ? -10.655 0.945 1.880 1.00 92.62 88 SER A C 1
ATOM 701 O O . SER A 1 88 ? -10.213 1.779 2.675 1.00 92.62 88 SER A O 1
ATOM 703 N N . ARG A 1 89 ? -10.991 1.257 0.620 1.00 91.06 89 ARG A N 1
ATOM 704 C CA . ARG A 1 89 ? -10.845 2.611 0.060 1.00 91.06 89 ARG A CA 1
ATOM 705 C C . ARG A 1 89 ? -11.649 3.637 0.842 1.00 91.06 89 ARG A C 1
ATOM 707 O O . ARG A 1 89 ? -11.116 4.686 1.176 1.00 91.06 89 ARG A O 1
ATOM 714 N N . LYS A 1 90 ? -12.879 3.281 1.217 1.00 89.69 90 LYS A N 1
ATOM 715 C CA . LYS A 1 90 ? -13.744 4.127 2.044 1.00 89.69 90 LYS A CA 1
ATOM 716 C C . LYS A 1 90 ? -13.054 4.523 3.352 1.00 89.69 90 LYS A C 1
ATOM 718 O O . LYS A 1 90 ? -13.002 5.698 3.685 1.00 89.69 90 LYS A O 1
ATOM 723 N N . TYR A 1 91 ? -12.465 3.551 4.052 1.00 92.00 91 TYR A N 1
ATOM 724 C CA . TYR A 1 91 ? -11.781 3.817 5.318 1.00 92.00 91 TYR A CA 1
ATOM 725 C C . TYR A 1 91 ? -10.532 4.684 5.140 1.00 92.00 91 TYR A C 1
ATOM 727 O O . TYR A 1 91 ? -10.291 5.601 5.920 1.00 92.00 91 TYR A O 1
ATOM 735 N N . TYR A 1 92 ? -9.746 4.408 4.096 1.00 91.62 92 TYR A N 1
ATOM 736 C CA . TYR A 1 92 ? -8.582 5.217 3.743 1.00 91.62 92 TYR A CA 1
ATOM 737 C C . TYR A 1 92 ? -8.972 6.678 3.473 1.00 91.62 92 TYR A C 1
ATOM 739 O O . TYR A 1 92 ? -8.387 7.593 4.050 1.00 91.62 92 TYR A O 1
ATOM 747 N N . GLU A 1 93 ? -9.994 6.909 2.651 1.00 88.75 93 GLU A N 1
ATOM 748 C CA . GLU A 1 93 ? -10.446 8.256 2.299 1.00 88.75 93 GLU A CA 1
ATOM 749 C C . GLU A 1 93 ? -11.029 9.009 3.501 1.00 88.75 93 GLU A C 1
ATOM 751 O O . GLU A 1 93 ? -10.706 10.180 3.708 1.00 88.75 93 GLU A O 1
ATOM 756 N N . GLU A 1 94 ? -11.817 8.336 4.342 1.00 89.19 94 GLU A N 1
ATOM 757 C CA . GLU A 1 94 ? -12.332 8.900 5.595 1.00 89.19 94 GLU A CA 1
ATOM 758 C C . GLU A 1 94 ? -11.193 9.306 6.542 1.00 89.19 94 GLU A C 1
ATOM 760 O O . GLU A 1 94 ? -11.219 10.398 7.108 1.00 89.19 94 GLU A O 1
ATOM 765 N N . LYS A 1 95 ? -10.166 8.460 6.695 1.00 86.56 95 LYS A N 1
ATOM 766 C CA . LYS A 1 95 ? -9.058 8.694 7.633 1.00 86.56 95 LYS A CA 1
ATOM 767 C C . LYS A 1 95 ? -8.145 9.844 7.202 1.00 86.56 95 LYS A C 1
ATOM 769 O O . LYS A 1 95 ? -7.691 10.598 8.060 1.00 86.56 95 LYS A O 1
ATOM 774 N N . PHE A 1 96 ? -7.855 9.966 5.905 1.00 81.75 96 PHE A N 1
ATOM 775 C CA . PHE A 1 96 ? -6.907 10.962 5.389 1.00 81.75 96 PHE A CA 1
ATOM 776 C C . PHE A 1 96 ? -7.566 12.261 4.925 1.00 81.75 96 PHE A C 1
ATOM 778 O O . PHE A 1 96 ? -6.987 13.329 5.116 1.00 81.75 96 PHE A O 1
ATOM 785 N N . TYR A 1 97 ? -8.756 12.191 4.328 1.00 79.44 97 TYR A N 1
ATOM 786 C CA . TYR A 1 97 ? -9.426 13.357 3.746 1.00 79.44 97 TYR A CA 1
ATOM 787 C C . TYR A 1 97 ? -10.651 13.807 4.543 1.00 79.44 97 TYR A C 1
ATOM 789 O O . TYR A 1 97 ? -11.216 14.850 4.228 1.00 79.44 97 TYR A O 1
ATOM 797 N N . GLY A 1 98 ? -11.075 13.054 5.566 1.00 71.62 98 GLY A N 1
ATOM 798 C CA . GLY A 1 98 ? -12.229 13.417 6.394 1.00 71.62 98 GLY A CA 1
ATOM 799 C C . GLY A 1 98 ? -13.548 13.470 5.620 1.00 71.62 98 GLY A C 1
ATOM 800 O O . GLY A 1 98 ? -14.520 14.044 6.107 1.00 71.62 98 GLY A O 1
ATOM 801 N N . MET A 1 99 ? -13.591 12.895 4.413 1.00 59.53 99 MET A N 1
ATOM 802 C CA . MET A 1 99 ? -14.762 12.905 3.540 1.00 59.53 99 MET A CA 1
ATOM 803 C C . MET A 1 99 ? -15.771 11.869 4.045 1.00 59.53 99 MET A C 1
ATOM 805 O O . MET A 1 99 ? -15.924 10.793 3.474 1.00 59.53 99 MET A O 1
ATOM 809 N N . ALA A 1 100 ? -16.463 12.182 5.139 1.00 54.78 100 ALA A N 1
ATOM 810 C CA . ALA A 1 100 ? -17.722 11.523 5.437 1.00 54.78 100 ALA A CA 1
ATOM 811 C C . ALA A 1 100 ? -18.688 11.896 4.308 1.00 54.78 100 ALA A C 1
ATOM 813 O O . ALA A 1 100 ? -18.961 13.079 4.099 1.00 54.78 100 ALA A O 1
ATOM 814 N N . GLN A 1 101 ? -19.178 10.913 3.549 1.00 53.06 101 GLN A N 1
ATOM 815 C CA . GLN A 1 101 ? -20.311 11.162 2.660 1.00 53.06 101 GLN A CA 1
ATOM 816 C C . GLN A 1 101 ? -21.456 11.665 3.544 1.00 53.06 101 GLN A C 1
ATOM 818 O O . GLN A 1 101 ? -21.984 10.918 4.368 1.00 53.06 101 GLN A O 1
ATOM 823 N N . ALA A 1 102 ? -21.763 12.958 3.441 1.00 50.25 102 ALA A N 1
ATOM 824 C CA . ALA A 1 102 ? -22.974 13.513 4.012 1.00 50.25 102 ALA A CA 1
ATOM 825 C C . ALA A 1 102 ? -24.137 12.844 3.271 1.00 50.25 102 ALA A C 1
ATOM 827 O O . ALA A 1 102 ? -24.266 13.016 2.058 1.00 50.25 102 ALA A O 1
ATOM 828 N N . ASN A 1 103 ? -24.874 12.000 3.994 1.00 46.06 103 ASN A N 1
ATOM 829 C CA . ASN A 1 103 ? -26.080 11.334 3.501 1.00 46.06 103 ASN A CA 1
ATOM 830 C C . ASN A 1 103 ? -27.181 12.347 3.185 1.00 46.06 103 ASN A C 1
ATOM 832 O O . ASN A 1 103 ? -27.292 13.339 3.943 1.00 46.06 103 ASN A O 1
#

Nearest PDB structures (foldseek):
  2gxb-assembly1_A  TM=4.761E-01  e=1.068E+00  Homo sapiens
  9e8q-assembly1_X  TM=3.641E-01  e=7.338E+00  Homo sapiens

Solvent-accessible surface area (backbone atoms only — not comparable to full-atom values): 5898 Å² total; per-residue (Å²): 113,72,69,60,54,52,51,52,51,51,52,54,50,49,55,50,51,54,53,51,54,52,51,53,52,51,53,54,52,51,52,57,53,50,60,63,48,60,78,62,74,74,75,46,80,66,47,40,39,24,68,52,49,10,62,77,68,72,46,56,60,74,57,20,46,52,54,34,48,53,54,34,53,58,37,44,76,72,70,45,91,69,52,93,70,32,36,52,30,68,59,52,43,36,74,74,68,64,60,67,80,81,127

Secondary structure (DSSP, 8-state):
-HHHHHHHHHHHHHHHHHHHHHHHHHHHHHHHHHHHHHTTS---TTEEEHHHHHHHTT--HHHHHHHHHHHHHHHHHTT---BTTEEEHHHHHHHHH------

Radius of gyration: 26.15 Å; Cα contacts (8 Å, |Δi|>4): 59; chains: 1; bounding box: 66×22×73 Å

Sequence (103 aa):
MLNLIKKINLTKKLLTITKMLSILKIQSLTKKLKNKKEDVYLKNDLFVTAGEVAQDLGVSKPFAYKLVRQMNEELEEKGFITIAGRVSRKYYEEKFYGMAQAN

Organism: NCBI:txid478749

Foldseek 3Di:
DVVVVVVVVVVVVVVVVVVVVVVVVVVVVVVVVVVVVVVVPPPPVQKDFLVNVCVVVVHDSVVSQVVQVVLCVVCVVVVDDDDRRMDGNVSVCCVPVVPDPPD

Mean predicted aligned error: 12.6 Å

pLDDT: mean 83.63, std 14.84, range [44.53, 96.69]